Protein AF-A0A953EC99-F1 (afdb_monomer)

Structure (mmCIF, N/CA/C/O backbone):
data_AF-A0A953EC99-F1
#
_entry.id   AF-A0A953EC99-F1
#
loop_
_atom_site.group_PDB
_atom_site.id
_atom_site.type_symbol
_atom_site.label_atom_id
_atom_site.label_alt_id
_atom_site.label_comp_id
_atom_site.label_asym_id
_atom_site.label_entity_id
_atom_site.label_seq_id
_atom_site.pdbx_PDB_ins_code
_atom_site.Cartn_x
_atom_site.Cartn_y
_atom_site.Cartn_z
_atom_site.occupancy
_atom_site.B_iso_or_equiv
_atom_site.auth_seq_id
_atom_site.auth_comp_id
_atom_site.auth_asym_id
_atom_site.auth_atom_id
_atom_site.pdbx_PDB_model_num
ATOM 1 N N . MET A 1 1 ? -17.808 -11.446 8.526 1.00 59.41 1 MET A N 1
ATOM 2 C CA . MET A 1 1 ? -16.739 -11.610 7.512 1.00 59.41 1 MET A CA 1
ATOM 3 C C . MET A 1 1 ? -15.471 -12.082 8.201 1.00 59.41 1 MET A C 1
ATOM 5 O O . MET A 1 1 ? -15.176 -11.589 9.282 1.00 59.41 1 MET A O 1
ATOM 9 N N . ARG A 1 2 ? -14.743 -13.032 7.603 1.00 86.25 2 ARG A N 1
ATOM 10 C CA . ARG A 1 2 ? -13.412 -13.436 8.086 1.00 86.25 2 ARG A CA 1
ATOM 11 C C . ARG A 1 2 ? -12.437 -12.268 7.876 1.00 86.25 2 ARG A C 1
ATOM 13 O O . ARG A 1 2 ? -12.536 -11.603 6.848 1.00 86.25 2 ARG A O 1
ATOM 20 N N . ALA A 1 3 ? -11.522 -12.023 8.816 1.00 92.12 3 ALA A N 1
ATOM 21 C CA . ALA A 1 3 ? -10.586 -10.888 8.783 1.00 92.12 3 ALA A CA 1
ATOM 22 C C . ALA A 1 3 ? -9.862 -10.738 7.430 1.00 92.12 3 ALA A C 1
ATOM 24 O O . ALA A 1 3 ? -9.789 -9.639 6.889 1.00 92.12 3 ALA A O 1
ATOM 25 N N . GLY A 1 4 ? -9.440 -11.854 6.823 1.00 96.31 4 GLY A N 1
ATOM 26 C CA . GLY A 1 4 ? -8.791 -11.851 5.508 1.00 96.31 4 GLY A CA 1
ATOM 27 C C . GLY A 1 4 ? -9.630 -11.227 4.386 1.00 96.31 4 GLY A C 1
ATOM 28 O O . GLY A 1 4 ? -9.088 -10.500 3.562 1.00 96.31 4 GLY A O 1
ATOM 29 N N . ALA A 1 5 ? -10.953 -11.424 4.377 1.00 97.12 5 ALA A N 1
ATOM 30 C CA . ALA A 1 5 ? -11.825 -10.820 3.366 1.00 97.12 5 ALA A CA 1
ATOM 31 C C . ALA A 1 5 ? -11.944 -9.298 3.543 1.00 97.12 5 ALA A C 1
ATOM 33 O O . ALA A 1 5 ? -11.995 -8.567 2.558 1.00 97.12 5 ALA A O 1
ATOM 34 N N . ALA A 1 6 ? -11.956 -8.815 4.790 1.00 97.50 6 ALA A N 1
ATOM 35 C CA . ALA A 1 6 ? -11.977 -7.382 5.074 1.00 97.50 6 ALA A CA 1
ATOM 36 C C . ALA A 1 6 ? -10.662 -6.714 4.649 1.00 97.50 6 ALA A C 1
ATOM 38 O O . ALA A 1 6 ? -10.692 -5.661 4.023 1.00 97.50 6 ALA A O 1
ATOM 39 N N . ILE A 1 7 ? -9.524 -7.356 4.929 1.00 98.44 7 ILE A N 1
ATOM 40 C CA . ILE A 1 7 ? -8.196 -6.880 4.516 1.00 98.44 7 ILE A CA 1
ATOM 41 C C . ILE A 1 7 ? -8.082 -6.860 2.987 1.00 98.44 7 ILE A C 1
ATOM 43 O O . ILE A 1 7 ? -7.673 -5.855 2.418 1.00 98.44 7 ILE A O 1
ATOM 47 N N . ALA A 1 8 ? -8.505 -7.928 2.304 1.00 98.25 8 ALA A N 1
ATOM 48 C CA . ALA A 1 8 ? -8.507 -7.970 0.842 1.00 98.25 8 ALA A CA 1
ATOM 49 C C . ALA A 1 8 ? -9.421 -6.889 0.233 1.00 98.25 8 ALA A C 1
ATOM 51 O O . ALA A 1 8 ? -9.026 -6.204 -0.708 1.00 98.25 8 ALA A O 1
ATOM 52 N N . GLY A 1 9 ? -10.615 -6.689 0.801 1.00 98.31 9 GLY A N 1
ATOM 53 C CA . GLY A 1 9 ? -11.525 -5.620 0.384 1.00 98.31 9 GLY A CA 1
ATOM 54 C C . GLY A 1 9 ? -10.940 -4.223 0.615 1.00 98.31 9 GLY A C 1
ATOM 55 O O . GLY A 1 9 ? -11.035 -3.367 -0.259 1.00 98.31 9 GLY A O 1
ATOM 56 N N . GLY A 1 10 ? -10.276 -4.000 1.751 1.00 98.44 10 GLY A N 1
ATOM 57 C CA . GLY A 1 10 ? -9.589 -2.742 2.038 1.00 98.44 10 GLY A CA 1
ATOM 58 C C . GLY A 1 10 ? -8.415 -2.479 1.092 1.00 98.44 10 GLY A C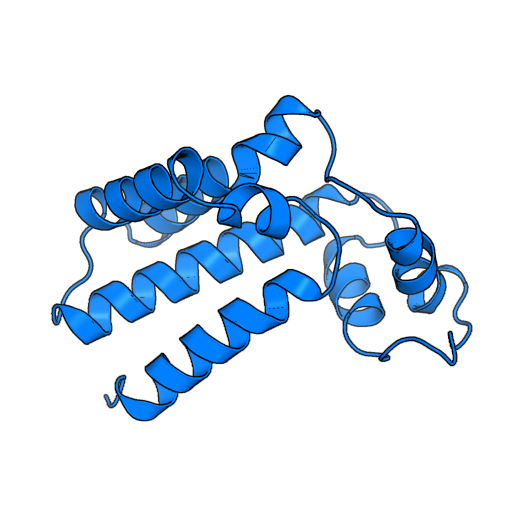 1
ATOM 59 O O . GLY A 1 10 ? -8.263 -1.358 0.614 1.00 98.44 10 GLY A O 1
ATOM 60 N N . ALA A 1 11 ? -7.637 -3.509 0.750 1.00 98.56 11 ALA A N 1
ATOM 61 C CA . ALA A 1 11 ? -6.584 -3.412 -0.258 1.00 98.56 11 ALA A CA 1
ATOM 62 C C . ALA A 1 11 ? -7.154 -3.040 -1.635 1.00 98.56 11 ALA A C 1
ATOM 64 O O . ALA A 1 11 ? -6.636 -2.137 -2.282 1.00 98.56 11 ALA A O 1
ATOM 65 N N . ALA A 1 12 ? -8.256 -3.667 -2.062 1.00 98.38 12 ALA A N 1
ATOM 66 C CA . ALA A 1 12 ? -8.905 -3.336 -3.331 1.00 98.38 12 ALA A CA 1
ATOM 67 C C . ALA A 1 12 ? -9.378 -1.871 -3.384 1.00 98.38 12 ALA A C 1
ATOM 69 O O . ALA A 1 12 ? -9.189 -1.207 -4.401 1.00 98.38 12 ALA A O 1
ATOM 70 N N . LEU A 1 13 ? -9.929 -1.350 -2.280 1.00 98.56 13 LEU A N 1
ATOM 71 C CA . LEU A 1 13 ? -10.304 0.064 -2.166 1.00 98.56 13 LEU A CA 1
ATOM 72 C C . LEU A 1 13 ? -9.086 0.986 -2.276 1.00 98.56 13 LEU A C 1
ATOM 74 O O . LEU A 1 13 ? -9.139 1.983 -2.986 1.00 98.56 13 LEU A O 1
ATOM 78 N N . LEU A 1 14 ? -7.981 0.655 -1.607 1.00 98.69 14 LEU A N 1
ATOM 79 C CA . LEU A 1 14 ? -6.757 1.463 -1.626 1.00 98.69 14 LEU A CA 1
ATOM 80 C C . LEU A 1 14 ? -5.991 1.366 -2.956 1.00 98.69 14 LEU A C 1
ATOM 82 O O . LEU A 1 14 ? -5.180 2.233 -3.252 1.00 98.69 14 LEU A O 1
ATOM 86 N N . LEU A 1 15 ? -6.248 0.350 -3.776 1.00 98.75 15 LEU A N 1
ATOM 87 C CA . LEU A 1 15 ? -5.587 0.157 -5.070 1.00 98.75 15 LEU A CA 1
ATOM 88 C C . LEU A 1 15 ? -6.415 0.653 -6.263 1.00 98.75 15 LEU A C 1
ATOM 90 O O . LEU A 1 15 ? -6.081 0.353 -7.413 1.00 98.75 15 LEU A O 1
ATOM 94 N N . TRP A 1 16 ? -7.481 1.427 -6.025 1.00 98.56 16 TRP A N 1
ATOM 95 C CA . TRP A 1 16 ? -8.333 1.926 -7.106 1.00 98.56 16 TRP A CA 1
ATOM 96 C C . TRP A 1 16 ? -7.568 2.687 -8.208 1.00 98.56 16 TRP A C 1
ATOM 98 O O . TRP A 1 16 ? -7.939 2.497 -9.367 1.00 98.56 16 TRP A O 1
ATOM 108 N N . PRO A 1 17 ? -6.490 3.464 -7.945 1.00 98.69 17 PRO A N 1
ATOM 109 C CA . PRO A 1 17 ? -5.743 4.123 -9.014 1.00 98.69 17 PRO A CA 1
ATOM 110 C C . PRO A 1 17 ? -5.051 3.136 -9.955 1.00 98.69 17 PRO A C 1
ATOM 112 O O . PRO A 1 17 ? -5.137 3.307 -11.168 1.00 98.69 17 PRO A O 1
ATOM 115 N N . ALA A 1 18 ? -4.426 2.071 -9.435 1.00 98.50 18 ALA A N 1
ATOM 116 C CA . ALA A 1 18 ? -3.846 1.013 -10.269 1.00 98.50 18 ALA A CA 1
ATOM 117 C C . ALA A 1 18 ? -4.922 0.274 -11.082 1.00 98.50 18 ALA A C 1
ATOM 119 O O . ALA A 1 18 ? -4.722 -0.022 -12.261 1.00 98.50 18 ALA A O 1
ATOM 120 N N . LEU A 1 19 ? -6.082 0.003 -10.470 1.00 98.06 19 LEU A N 1
ATOM 121 C CA . LEU A 1 19 ? -7.212 -0.644 -11.145 1.00 98.06 19 LEU A CA 1
ATOM 122 C C . LEU A 1 19 ? -7.783 0.236 -12.265 1.00 98.06 19 LEU A C 1
ATOM 124 O O . LEU A 1 19 ? -8.016 -0.256 -13.370 1.00 98.06 19 LEU A O 1
ATOM 128 N N . LEU A 1 20 ? -7.948 1.537 -12.011 1.00 98.31 20 LEU A N 1
ATOM 129 C CA . LEU A 1 20 ? -8.388 2.510 -13.010 1.00 98.31 20 LEU A CA 1
ATOM 130 C C . LEU A 1 20 ? -7.369 2.635 -14.148 1.00 98.31 20 LEU A C 1
ATOM 132 O O . LEU A 1 20 ? -7.751 2.636 -15.317 1.00 98.31 20 LEU A O 1
ATOM 136 N N . ASN A 1 21 ? -6.080 2.683 -13.809 1.00 98.38 21 ASN A N 1
ATOM 137 C CA . ASN A 1 21 ? -4.979 2.749 -14.768 1.00 98.38 21 ASN A CA 1
ATOM 138 C C . ASN A 1 21 ? -4.778 1.433 -15.544 1.00 98.38 21 ASN A C 1
ATOM 140 O O . ASN A 1 21 ? -4.029 1.397 -16.516 1.00 98.38 21 ASN A O 1
ATOM 144 N N . ARG A 1 22 ? -5.433 0.339 -15.127 1.00 98.06 22 ARG A N 1
ATOM 145 C CA . ARG A 1 22 ? -5.245 -1.023 -15.663 1.00 98.06 22 ARG A CA 1
ATOM 146 C C . ARG A 1 22 ? -3.789 -1.506 -15.605 1.00 98.06 22 ARG A C 1
ATOM 148 O O . ARG A 1 22 ? -3.425 -2.458 -16.296 1.00 98.06 22 ARG A O 1
ATOM 155 N N . TYR A 1 23 ? -2.971 -0.873 -14.768 1.00 98.31 23 TYR A N 1
ATOM 156 C CA . TYR A 1 23 ? -1.571 -1.199 -14.522 1.00 98.31 23 TYR A CA 1
ATOM 157 C C . TYR A 1 23 ? -1.109 -0.511 -13.225 1.00 98.31 23 TYR A C 1
ATOM 159 O O . TYR A 1 23 ? -1.580 0.598 -12.944 1.00 98.31 23 TYR A O 1
ATOM 167 N N . PRO A 1 24 ? -0.185 -1.101 -12.441 1.00 98.31 24 PRO A N 1
ATOM 168 C CA . PRO A 1 24 ? 0.451 -0.405 -11.323 1.00 98.31 24 PRO A CA 1
ATOM 169 C C . PRO A 1 24 ? 1.031 0.945 -11.752 1.00 98.31 24 PRO A C 1
ATOM 171 O O . PRO A 1 24 ? 1.567 1.075 -12.854 1.00 98.31 24 PRO A O 1
ATOM 174 N N . LEU A 1 25 ? 0.941 1.956 -10.892 1.00 98.56 25 LEU A N 1
ATOM 175 C CA . LEU A 1 25 ? 1.550 3.247 -11.187 1.00 98.56 25 LEU A CA 1
ATOM 176 C C . LEU A 1 25 ? 3.072 3.109 -11.079 1.00 98.56 25 LEU A C 1
ATOM 178 O O . LEU A 1 25 ? 3.595 2.423 -10.196 1.00 98.56 25 LEU A O 1
ATOM 182 N N . VAL A 1 26 ? 3.786 3.767 -11.985 1.00 98.00 26 VAL A N 1
ATOM 183 C CA . VAL A 1 26 ? 5.250 3.763 -12.038 1.00 98.00 26 VAL A CA 1
ATOM 184 C C . VAL A 1 26 ? 5.763 5.189 -12.168 1.00 98.00 26 VAL A C 1
ATOM 186 O O . VAL A 1 26 ? 5.071 6.061 -12.696 1.00 98.00 26 VAL A O 1
ATOM 189 N N . PHE A 1 27 ? 6.985 5.415 -11.700 1.00 95.81 27 PHE A N 1
ATOM 190 C CA . PHE A 1 27 ? 7.690 6.685 -11.833 1.00 95.81 27 PHE A CA 1
ATOM 191 C C . PHE A 1 27 ? 9.055 6.480 -12.493 1.00 95.81 27 PHE A C 1
ATOM 193 O O . PHE A 1 27 ? 9.483 5.338 -12.691 1.00 95.81 27 PHE A O 1
ATOM 200 N N . SER A 1 28 ? 9.759 7.570 -12.818 1.00 93.81 28 SER A N 1
ATOM 201 C CA . SER A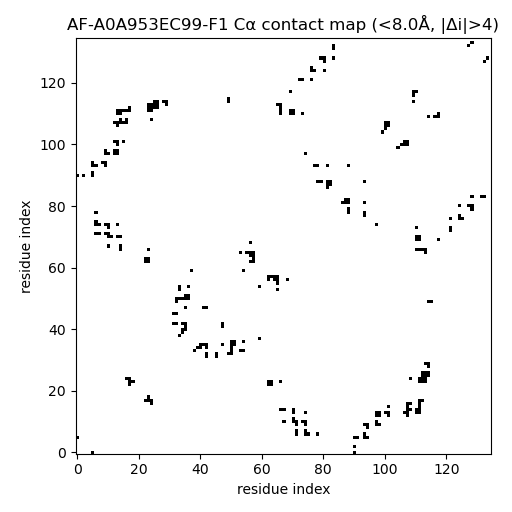 1 28 ? 11.098 7.506 -13.428 1.00 93.81 28 SER A CA 1
ATOM 202 C C . SER A 1 28 ? 12.054 6.607 -12.634 1.00 93.81 28 SER A C 1
ATOM 204 O O . SER A 1 28 ? 12.793 5.814 -13.214 1.00 93.81 28 SER A O 1
ATOM 206 N N . ASP A 1 29 ? 11.975 6.656 -11.303 1.00 94.69 29 ASP A N 1
ATOM 207 C CA . ASP A 1 29 ? 12.818 5.869 -10.401 1.00 94.69 29 ASP A CA 1
ATOM 208 C C . ASP A 1 29 ? 12.409 4.401 -10.252 1.00 94.69 29 ASP A C 1
ATOM 210 O O . ASP A 1 29 ? 13.238 3.580 -9.846 1.00 94.69 29 ASP A O 1
ATOM 214 N N . THR A 1 30 ? 11.178 4.025 -10.612 1.00 96.12 30 THR A N 1
ATOM 215 C CA . THR A 1 30 ? 10.730 2.624 -10.541 1.00 96.12 30 THR A CA 1
ATOM 216 C C . THR A 1 30 ? 11.634 1.720 -11.383 1.00 96.12 30 THR A C 1
ATOM 218 O O . THR A 1 30 ? 12.000 0.629 -10.944 1.00 96.12 30 THR A O 1
ATOM 221 N N . GLY A 1 31 ? 12.071 2.193 -12.556 1.00 94.50 31 GLY A N 1
ATOM 222 C CA . GLY A 1 31 ? 12.995 1.450 -13.416 1.00 94.50 31 GLY A CA 1
ATOM 223 C C . GLY A 1 31 ? 14.336 1.154 -12.741 1.00 94.50 31 GLY A C 1
ATOM 224 O O . GLY A 1 31 ? 14.869 0.055 -12.881 1.00 94.50 31 GLY A O 1
ATOM 225 N N . ALA A 1 32 ? 14.847 2.088 -11.940 1.00 94.31 32 ALA A N 1
ATOM 226 C CA . ALA A 1 32 ? 16.106 1.912 -11.233 1.00 94.31 32 ALA A CA 1
ATOM 227 C C . ALA A 1 32 ? 15.992 0.876 -10.098 1.00 94.31 32 ALA A C 1
ATOM 229 O O . ALA A 1 32 ? 16.880 0.039 -9.942 1.00 94.31 32 ALA A O 1
ATOM 230 N N . PHE A 1 33 ? 14.876 0.847 -9.361 1.00 95.44 33 PHE A N 1
ATOM 231 C CA . PHE A 1 33 ? 14.629 -0.212 -8.373 1.00 95.44 33 PHE A CA 1
ATOM 232 C C . PHE A 1 33 ? 14.462 -1.594 -9.017 1.00 95.44 33 PHE A C 1
ATOM 234 O O . PHE A 1 33 ? 14.964 -2.579 -8.480 1.00 95.44 33 PHE A O 1
ATOM 241 N N . LEU A 1 34 ? 13.815 -1.682 -10.182 1.00 95.44 34 LEU A N 1
ATOM 242 C CA . LEU A 1 34 ? 13.723 -2.938 -10.934 1.00 95.44 34 LEU A CA 1
ATOM 243 C C . LEU A 1 34 ? 15.094 -3.385 -11.465 1.00 95.44 34 LEU A C 1
ATOM 245 O O . LEU A 1 34 ? 15.415 -4.573 -11.420 1.00 95.44 34 LEU A O 1
ATOM 249 N N . ALA A 1 35 ? 15.933 -2.452 -11.923 1.00 94.38 35 ALA A N 1
ATOM 250 C CA . ALA A 1 35 ? 17.266 -2.757 -12.441 1.00 94.38 35 ALA A CA 1
ATOM 251 C C . ALA A 1 35 ? 18.168 -3.442 -11.399 1.00 94.38 35 ALA A C 1
ATOM 253 O O . ALA A 1 35 ? 18.940 -4.330 -11.772 1.00 94.38 35 ALA A O 1
ATOM 254 N N . GLN A 1 36 ? 18.009 -3.120 -10.107 1.00 93.62 36 GLN A N 1
ATOM 255 C CA . GLN A 1 36 ? 18.758 -3.752 -9.009 1.00 93.62 36 GLN A CA 1
ATOM 256 C C . GLN A 1 36 ? 18.669 -5.288 -9.028 1.00 93.62 36 GLN A C 1
ATOM 258 O O . GLN A 1 36 ? 19.642 -5.954 -8.688 1.00 93.62 36 GLN A O 1
ATOM 263 N N . THR A 1 37 ? 17.534 -5.865 -9.440 1.00 92.94 37 THR A N 1
ATOM 264 C CA . THR A 1 37 ? 17.310 -7.326 -9.420 1.00 92.94 37 THR A CA 1
ATOM 265 C C . THR A 1 37 ? 17.088 -7.938 -10.796 1.00 92.94 37 THR A C 1
ATOM 267 O O . THR A 1 37 ? 17.336 -9.130 -10.984 1.00 92.94 37 THR A O 1
ATOM 270 N N . VAL A 1 38 ? 16.638 -7.158 -11.782 1.00 93.50 38 VAL A N 1
ATOM 271 C CA . VAL A 1 38 ? 16.507 -7.609 -13.175 1.00 93.50 38 VAL A CA 1
ATOM 272 C C . VAL A 1 38 ? 17.870 -7.624 -13.865 1.00 93.50 38 VAL A C 1
ATOM 274 O O . VAL A 1 38 ? 18.239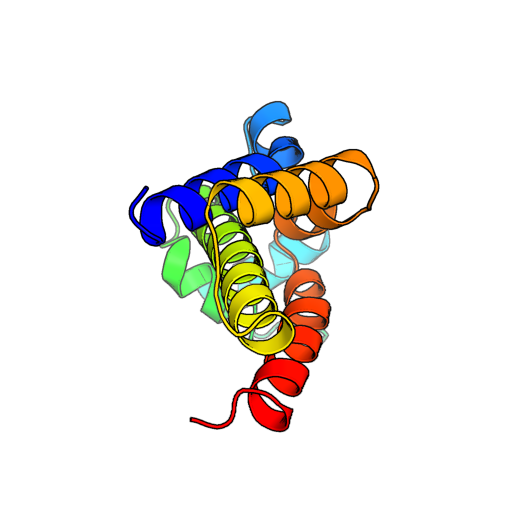 -8.645 -14.443 1.00 93.50 38 VAL A O 1
ATOM 277 N N . MET A 1 39 ? 18.622 -6.525 -13.757 1.00 92.69 39 MET A N 1
ATOM 278 C CA . MET A 1 39 ? 19.956 -6.376 -14.357 1.00 92.69 39 MET A CA 1
ATOM 279 C C . MET A 1 39 ? 21.069 -6.771 -13.380 1.00 92.69 39 MET A C 1
ATOM 281 O O . MET A 1 39 ? 22.159 -7.136 -13.806 1.00 92.69 39 MET A O 1
ATOM 285 N N . GLY A 1 40 ? 20.789 -6.732 -12.072 1.00 86.88 40 GLY A N 1
ATOM 286 C CA . GLY A 1 40 ? 21.724 -7.159 -11.031 1.00 86.88 40 GLY A CA 1
ATOM 287 C C . GLY A 1 40 ? 22.824 -6.145 -10.724 1.00 86.88 40 GLY A C 1
ATOM 288 O O . GLY A 1 40 ? 23.858 -6.530 -10.184 1.00 86.88 40 GLY A O 1
ATOM 289 N N . TRP A 1 41 ? 22.652 -4.872 -11.094 1.00 81.88 41 TRP A N 1
ATOM 290 C CA . TRP A 1 41 ? 23.663 -3.837 -10.862 1.00 81.88 41 TRP A CA 1
ATOM 291 C C . TRP A 1 41 ? 23.261 -2.900 -9.721 1.00 81.88 41 TRP A C 1
ATOM 293 O O . TRP A 1 41 ? 22.088 -2.523 -9.620 1.00 81.88 41 TRP A O 1
ATOM 303 N N . PRO A 1 42 ? 24.217 -2.509 -8.858 1.00 77.62 42 PRO A N 1
ATOM 304 C CA . PRO A 1 42 ? 23.951 -1.583 -7.772 1.00 77.62 42 PRO A CA 1
ATOM 305 C C . PRO A 1 42 ? 23.621 -0.201 -8.339 1.00 77.62 42 PRO A C 1
ATOM 307 O O . PRO A 1 42 ? 24.373 0.368 -9.129 1.00 77.62 42 PRO A O 1
ATOM 310 N N . VAL A 1 43 ? 22.491 0.347 -7.906 1.00 88.19 43 VAL A N 1
ATOM 311 C CA . VAL A 1 43 ? 22.111 1.731 -8.183 1.00 88.19 43 VAL A CA 1
ATOM 312 C C . VAL A 1 43 ? 22.563 2.561 -6.990 1.00 88.19 43 VAL A C 1
ATOM 314 O O . VAL A 1 43 ? 21.971 2.473 -5.919 1.00 88.19 43 VAL A O 1
ATOM 317 N N . TRP A 1 44 ? 23.664 3.291 -7.159 1.00 87.56 44 TRP A N 1
ATOM 318 C CA . TRP A 1 44 ? 24.401 3.937 -6.067 1.00 87.56 44 TRP A CA 1
ATOM 319 C C . TRP A 1 44 ? 23.578 4.976 -5.288 1.00 87.56 44 TRP A C 1
ATOM 321 O O . TRP A 1 44 ? 23.801 5.156 -4.095 1.00 87.56 44 TRP A O 1
ATOM 331 N N . ASP A 1 45 ? 22.616 5.630 -5.939 1.00 90.94 45 ASP A N 1
ATOM 332 C CA . ASP A 1 45 ? 21.729 6.643 -5.358 1.00 90.94 45 ASP A CA 1
ATOM 333 C C . ASP A 1 45 ? 20.471 6.047 -4.701 1.00 90.94 45 ASP A C 1
ATOM 335 O O . ASP A 1 45 ? 19.651 6.793 -4.166 1.00 90.94 45 ASP A O 1
ATOM 339 N N . LYS A 1 46 ? 20.286 4.717 -4.727 1.00 89.62 46 LYS A N 1
ATOM 340 C CA . LYS A 1 46 ? 19.056 4.068 -4.249 1.00 89.62 46 LYS A CA 1
ATOM 341 C C . LYS A 1 46 ? 19.313 3.000 -3.187 1.00 89.62 46 LYS A C 1
ATOM 343 O O . LYS A 1 46 ? 20.129 2.104 -3.402 1.00 89.62 46 LYS A O 1
ATOM 348 N N . PRO A 1 47 ? 18.545 2.996 -2.079 1.00 87.38 47 PRO A N 1
ATOM 349 C CA . PRO A 1 47 ? 18.626 1.931 -1.086 1.00 87.38 47 PRO A CA 1
ATOM 350 C C . PRO A 1 47 ? 18.369 0.549 -1.700 1.00 87.38 47 PRO A C 1
ATOM 352 O O . PRO A 1 47 ? 17.409 0.352 -2.452 1.00 87.38 47 PRO A O 1
ATOM 355 N N . PHE A 1 48 ? 19.190 -0.433 -1.327 1.00 89.81 48 PHE A N 1
ATOM 356 C CA . PHE A 1 48 ? 19.066 -1.824 -1.775 1.00 89.81 48 PHE A CA 1
ATOM 357 C C . PHE A 1 48 ? 18.078 -2.614 -0.899 1.00 89.81 48 PHE A C 1
ATOM 359 O O . PHE A 1 48 ? 18.418 -3.619 -0.285 1.00 89.81 48 PHE A O 1
ATOM 366 N N . ILE A 1 49 ? 16.846 -2.116 -0.786 1.00 90.69 49 ILE A N 1
ATOM 367 C CA . ILE A 1 49 ? 15.774 -2.756 -0.001 1.00 90.69 49 ILE A CA 1
ATOM 368 C C . ILE A 1 49 ? 14.540 -2.957 -0.876 1.00 90.69 49 ILE A C 1
ATOM 370 O O . ILE A 1 49 ? 14.000 -4.059 -0.967 1.00 90.69 49 ILE A O 1
ATOM 374 N N . TYR A 1 50 ? 14.120 -1.903 -1.576 1.00 95.06 50 TYR A N 1
ATOM 375 C CA . TYR A 1 50 ? 12.882 -1.932 -2.345 1.00 95.06 50 TYR A CA 1
ATOM 376 C C . TYR A 1 50 ? 12.984 -2.781 -3.620 1.00 95.06 50 TYR A C 1
ATOM 378 O O . TYR A 1 50 ? 12.056 -3.524 -3.914 1.00 95.06 50 TYR A O 1
ATOM 386 N N . GLY A 1 51 ? 14.114 -2.764 -4.339 1.00 95.12 51 GLY A N 1
ATOM 387 C CA . GLY A 1 51 ? 14.321 -3.624 -5.514 1.00 95.12 51 GLY A CA 1
ATOM 388 C C . GLY A 1 51 ? 14.209 -5.127 -5.202 1.00 95.12 51 GLY A C 1
ATOM 389 O O . GLY A 1 51 ? 13.427 -5.821 -5.857 1.00 95.12 51 GLY A O 1
ATOM 390 N N . PRO A 1 52 ? 14.921 -5.648 -4.182 1.00 94.62 52 PRO A N 1
ATOM 391 C CA . PRO A 1 52 ? 14.736 -7.016 -3.686 1.00 94.62 52 PRO A CA 1
ATOM 392 C C . PRO A 1 52 ? 13.305 -7.329 -3.236 1.00 94.62 52 PRO A C 1
ATOM 394 O O . PRO A 1 52 ? 12.779 -8.389 -3.578 1.00 94.62 52 PRO A O 1
ATOM 397 N N . LEU A 1 53 ? 12.645 -6.400 -2.533 1.00 95.31 53 LEU A N 1
ATOM 398 C CA . LEU A 1 53 ? 11.245 -6.561 -2.130 1.00 95.31 53 LEU A CA 1
ATOM 399 C C . LEU A 1 53 ? 10.322 -6.693 -3.345 1.00 95.31 53 LEU A C 1
ATOM 401 O O . LEU A 1 53 ? 9.497 -7.601 -3.387 1.00 95.31 53 LEU A O 1
ATOM 405 N N . LEU A 1 54 ? 10.481 -5.832 -4.354 1.00 96.75 54 LEU A N 1
ATOM 406 C CA . LEU A 1 54 ? 9.752 -5.956 -5.611 1.00 96.75 54 LEU A CA 1
ATOM 407 C C . LEU A 1 54 ? 10.007 -7.335 -6.227 1.00 96.75 54 LEU A C 1
ATOM 409 O O . LEU A 1 54 ? 9.058 -7.986 -6.661 1.00 96.75 54 LEU A O 1
ATOM 413 N N . HIS A 1 55 ? 11.262 -7.793 -6.271 1.00 96.38 55 HIS A N 1
ATOM 414 C CA . HIS A 1 55 ? 11.639 -9.068 -6.888 1.00 96.38 55 HIS A CA 1
ATOM 415 C C . HIS A 1 55 ? 10.963 -10.277 -6.252 1.00 96.38 55 HIS A C 1
ATOM 417 O O . HIS A 1 55 ? 10.540 -11.181 -6.976 1.00 96.38 55 HIS A O 1
ATOM 423 N N . ALA A 1 56 ? 10.788 -10.252 -4.929 1.00 96.69 56 ALA A N 1
ATOM 424 C CA . ALA A 1 56 ? 10.082 -11.293 -4.190 1.00 96.69 56 ALA A CA 1
ATOM 425 C C . ALA A 1 56 ? 8.637 -11.508 -4.675 1.00 96.69 56 ALA A C 1
ATOM 427 O O . ALA A 1 56 ? 8.101 -12.598 -4.484 1.00 96.69 56 ALA A O 1
ATOM 428 N N . PHE A 1 57 ? 8.030 -10.511 -5.331 1.00 97.19 57 PHE A N 1
ATOM 429 C CA . PHE A 1 57 ? 6.662 -10.583 -5.841 1.00 97.19 57 PHE A CA 1
ATOM 430 C C . PHE A 1 57 ? 6.559 -10.497 -7.369 1.00 97.19 57 PHE A C 1
ATOM 432 O O . PHE A 1 57 ? 5.667 -11.116 -7.939 1.00 97.19 57 PHE A O 1
ATOM 439 N N . HIS A 1 58 ? 7.425 -9.746 -8.063 1.00 96.06 58 HIS A N 1
ATOM 440 C CA . HIS A 1 58 ? 7.263 -9.534 -9.505 1.00 96.06 58 HIS A CA 1
ATOM 441 C C . HIS A 1 58 ? 7.779 -10.697 -10.357 1.00 96.06 58 HIS A C 1
ATOM 443 O O . HIS A 1 58 ? 7.329 -10.854 -11.493 1.00 96.06 58 HIS A O 1
ATOM 449 N N . TRP A 1 59 ? 8.753 -11.469 -9.852 1.00 94.50 59 TRP A N 1
ATOM 450 C CA . TRP A 1 59 ? 9.361 -12.654 -10.494 1.00 94.50 59 TRP A CA 1
ATOM 451 C C . TRP A 1 59 ? 9.773 -12.481 -11.963 1.00 94.50 59 TRP A C 1
ATOM 453 O O . TRP A 1 59 ? 9.859 -13.438 -12.722 1.00 94.50 59 TRP A O 1
ATOM 463 N N . ARG A 1 60 ? 10.028 -11.239 -12.375 1.00 94.31 60 ARG A N 1
ATOM 464 C CA . ARG A 1 60 ? 10.249 -10.807 -13.772 1.00 94.31 60 ARG A CA 1
ATOM 465 C C . ARG A 1 60 ? 9.078 -11.101 -14.730 1.00 94.31 60 ARG A C 1
ATOM 467 O O . ARG A 1 60 ? 9.272 -11.072 -15.937 1.00 94.31 60 ARG A O 1
ATOM 474 N N . VAL A 1 61 ? 7.875 -11.333 -14.203 1.00 94.94 61 VAL A N 1
ATOM 475 C CA . VAL A 1 61 ? 6.662 -11.642 -14.979 1.00 94.94 61 VAL A CA 1
ATOM 476 C C . VAL A 1 61 ? 5.644 -10.506 -14.918 1.00 94.94 61 VAL A C 1
ATOM 478 O O . VAL A 1 61 ? 5.111 -10.107 -15.949 1.00 94.94 61 VAL A O 1
ATOM 481 N N . SER A 1 62 ? 5.339 -9.986 -13.726 1.00 96.38 62 SER A N 1
ATOM 482 C CA . SER A 1 62 ? 4.242 -9.027 -13.557 1.00 96.38 62 SER A CA 1
ATOM 483 C C . SER A 1 62 ? 4.462 -8.089 -12.382 1.00 96.38 62 SER A C 1
ATOM 485 O O . SER A 1 62 ? 4.856 -8.512 -11.301 1.00 96.38 62 SER A O 1
ATOM 487 N N . LEU A 1 63 ? 4.131 -6.814 -12.567 1.00 97.50 63 LEU A N 1
ATOM 488 C CA . LEU A 1 63 ? 4.164 -5.812 -11.503 1.00 97.50 63 LEU A CA 1
ATOM 489 C C . LEU A 1 63 ? 2.890 -5.791 -10.636 1.00 97.50 63 LEU A C 1
ATOM 491 O O . LEU A 1 63 ? 2.841 -5.087 -9.628 1.00 97.50 63 LEU A O 1
ATOM 495 N N . TRP A 1 64 ? 1.878 -6.594 -10.978 1.00 98.25 64 TRP A N 1
ATOM 496 C CA . TRP A 1 64 ? 0.642 -6.672 -10.198 1.00 98.25 64 TRP A CA 1
ATOM 497 C C . TRP A 1 64 ? 0.832 -7.318 -8.826 1.00 98.25 64 TRP A C 1
ATOM 499 O O . TRP A 1 64 ? 0.268 -6.843 -7.848 1.00 98.25 64 TRP A O 1
ATOM 509 N N . LEU A 1 65 ? 1.632 -8.381 -8.721 1.00 97.94 65 LEU A N 1
ATOM 510 C CA . LEU A 1 65 ? 1.861 -9.034 -7.429 1.00 97.94 65 LEU A CA 1
ATOM 511 C C . LEU A 1 65 ? 2.514 -8.083 -6.405 1.00 97.94 65 LEU A C 1
ATOM 513 O O . LEU A 1 65 ? 2.013 -8.021 -5.283 1.00 97.94 65 LEU A O 1
ATOM 517 N N . PRO A 1 66 ? 3.555 -7.297 -6.757 1.00 97.81 66 PRO A N 1
ATOM 518 C CA . PRO A 1 66 ? 4.100 -6.288 -5.854 1.00 97.81 66 PRO A CA 1
ATOM 519 C C . PRO A 1 66 ? 3.074 -5.252 -5.387 1.00 97.81 66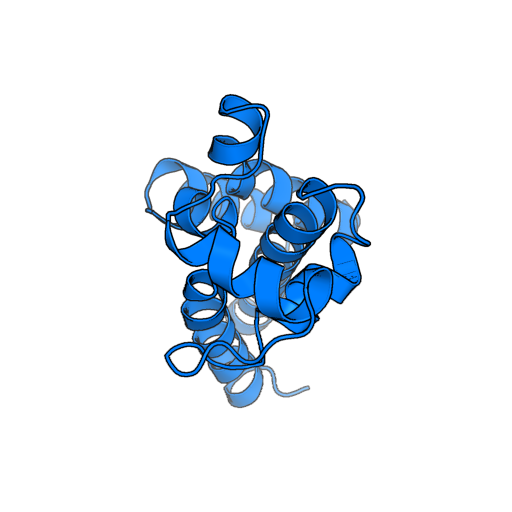 PRO A C 1
ATOM 521 O O . PRO A 1 66 ? 2.985 -4.999 -4.187 1.00 97.81 66 PRO A O 1
ATOM 524 N N . VAL A 1 67 ? 2.269 -4.685 -6.296 1.00 98.31 67 VAL A N 1
ATOM 525 C CA . VAL A 1 67 ? 1.290 -3.653 -5.908 1.00 98.31 67 VAL A CA 1
ATOM 526 C C . VAL A 1 67 ? 0.180 -4.234 -5.027 1.00 98.31 67 VAL A C 1
ATOM 528 O O . VAL A 1 67 ? -0.244 -3.610 -4.055 1.00 98.31 67 VAL A O 1
ATOM 531 N N . LEU A 1 68 ? -0.243 -5.475 -5.299 1.00 98.31 68 LEU A N 1
ATOM 532 C CA . LEU A 1 68 ? -1.182 -6.203 -4.446 1.00 98.31 68 LEU A CA 1
ATOM 533 C C . LEU A 1 68 ? -0.589 -6.441 -3.054 1.00 98.31 68 LEU A C 1
ATOM 535 O O . LEU A 1 68 ? -1.284 -6.239 -2.060 1.00 98.31 68 LEU A O 1
ATOM 539 N N . ALA A 1 69 ? 0.691 -6.809 -2.967 1.00 97.94 69 ALA A N 1
ATOM 540 C CA . ALA A 1 69 ? 1.379 -6.978 -1.693 1.00 97.94 69 ALA A CA 1
ATOM 541 C C . ALA A 1 69 ? 1.455 -5.659 -0.902 1.00 97.94 69 ALA A C 1
ATOM 543 O O . ALA A 1 69 ? 1.171 -5.666 0.294 1.00 97.94 69 ALA A O 1
ATOM 544 N N . GLN A 1 70 ? 1.749 -4.524 -1.553 1.00 97.56 70 GLN A N 1
ATOM 545 C CA . GLN A 1 70 ? 1.740 -3.197 -0.915 1.00 97.56 70 GLN A CA 1
ATOM 546 C C . GLN A 1 70 ? 0.345 -2.824 -0.386 1.00 97.56 70 GLN A C 1
ATOM 548 O O . GLN A 1 70 ? 0.211 -2.402 0.765 1.00 97.56 70 GLN A O 1
ATOM 553 N N . GLY A 1 71 ? -0.704 -3.022 -1.192 1.00 98.38 71 GLY A N 1
ATOM 554 C CA . GLY A 1 71 ? -2.081 -2.737 -0.782 1.00 98.38 71 GLY A CA 1
ATOM 555 C C . GLY A 1 71 ? -2.556 -3.625 0.371 1.00 98.38 71 GLY A C 1
ATOM 556 O O . GLY A 1 71 ? -3.171 -3.134 1.321 1.00 98.38 71 GLY A O 1
ATOM 557 N N . VAL A 1 72 ? -2.236 -4.924 0.327 1.00 98.50 72 VAL A N 1
ATOM 558 C CA . VAL A 1 72 ? -2.547 -5.881 1.402 1.00 98.50 72 VAL A CA 1
ATOM 559 C C . VAL A 1 72 ? -1.783 -5.538 2.674 1.00 98.50 72 VAL A C 1
ATOM 561 O O . VAL A 1 72 ? -2.394 -5.528 3.738 1.00 98.50 72 VAL A O 1
ATOM 564 N N . LEU A 1 73 ? -0.491 -5.212 2.577 1.00 98.31 73 LEU A N 1
ATOM 565 C CA . LEU A 1 73 ? 0.326 -4.778 3.711 1.00 98.31 73 LEU A CA 1
ATOM 566 C C . LEU A 1 73 ? -0.296 -3.559 4.394 1.00 98.31 73 LEU A C 1
ATOM 568 O O . LEU A 1 73 ? -0.534 -3.595 5.601 1.00 98.31 73 LEU A O 1
ATOM 572 N N . LEU A 1 74 ? -0.607 -2.505 3.633 1.00 98.56 74 LEU A N 1
ATOM 573 C CA . LEU A 1 74 ? -1.203 -1.293 4.192 1.00 98.56 74 LEU A CA 1
ATOM 574 C C . LEU A 1 74 ? -2.564 -1.589 4.835 1.00 98.56 74 LEU A C 1
ATOM 576 O O . LEU A 1 74 ? -2.810 -1.191 5.973 1.00 98.56 74 LEU A O 1
ATOM 580 N N . SER A 1 75 ? -3.439 -2.327 4.145 1.00 98.56 75 SER A N 1
ATOM 581 C CA . SER A 1 75 ? -4.751 -2.681 4.692 1.00 98.56 75 SER A CA 1
ATOM 582 C C . SER A 1 75 ? -4.642 -3.562 5.941 1.00 98.56 75 SER A C 1
ATOM 584 O O . SER A 1 75 ? -5.396 -3.389 6.896 1.00 98.56 75 SER A O 1
ATOM 586 N N . TRP A 1 76 ? -3.677 -4.477 5.989 1.00 98.50 76 TRP A N 1
ATOM 587 C CA . TRP A 1 76 ? -3.430 -5.315 7.157 1.00 98.50 76 TRP A CA 1
ATOM 588 C C . TRP A 1 76 ? -2.907 -4.508 8.351 1.00 98.50 76 TRP A C 1
ATOM 590 O O . TRP A 1 76 ? -3.406 -4.688 9.461 1.00 98.50 76 TRP A O 1
ATOM 600 N N . LEU A 1 77 ? -1.976 -3.575 8.139 1.00 98.50 77 LEU A N 1
ATOM 601 C CA . LEU A 1 77 ? -1.498 -2.687 9.203 1.00 98.50 77 LEU A CA 1
ATOM 602 C C . LEU A 1 77 ? -2.638 -1.828 9.764 1.00 98.50 77 LEU A C 1
ATOM 604 O O . LEU A 1 77 ? -2.786 -1.734 10.979 1.00 98.50 77 LEU A O 1
ATOM 608 N N . LEU A 1 78 ? -3.501 -1.281 8.902 1.00 98.25 78 LEU A N 1
ATOM 609 C CA . LEU A 1 78 ? -4.694 -0.543 9.332 1.00 98.25 78 LEU A CA 1
ATOM 610 C C . LEU A 1 78 ? -5.657 -1.421 10.145 1.00 98.25 78 LEU A C 1
ATOM 612 O O . LEU A 1 78 ? -6.182 -0.971 11.163 1.00 98.25 78 LEU A O 1
ATOM 616 N N . TRP A 1 79 ? -5.845 -2.682 9.745 1.00 98.12 79 TRP A N 1
ATOM 617 C CA . TRP A 1 79 ? -6.645 -3.647 10.504 1.00 98.12 79 TRP A CA 1
ATOM 618 C C . TRP A 1 79 ? -6.064 -3.893 11.902 1.00 98.12 79 TRP A C 1
ATOM 620 O O . TRP A 1 79 ? -6.802 -3.944 12.885 1.00 98.12 79 TRP A O 1
ATOM 630 N N . LEU A 1 80 ? -4.742 -4.037 12.018 1.00 97.50 80 LEU A N 1
ATOM 631 C CA . LEU A 1 80 ? -4.084 -4.195 13.315 1.00 97.50 80 LEU A CA 1
ATOM 632 C C . LEU A 1 80 ? -4.209 -2.931 14.169 1.00 97.50 80 LEU A C 1
ATOM 634 O O . LEU A 1 80 ? -4.541 -3.037 15.347 1.00 97.50 80 LEU A O 1
ATOM 638 N N . VAL A 1 81 ? -4.028 -1.745 13.584 1.00 97.62 81 VAL A N 1
ATOM 639 C CA . VAL A 1 81 ? -4.182 -0.475 14.311 1.00 97.62 81 VAL A CA 1
ATOM 640 C C . VAL A 1 81 ? -5.604 -0.341 14.839 1.00 97.62 81 VAL A C 1
ATOM 642 O O . VAL A 1 81 ? -5.796 -0.009 16.005 1.00 97.62 81 VAL A O 1
ATOM 645 N N . GLN A 1 82 ? -6.601 -0.699 14.029 1.00 96.25 82 GLN A N 1
ATOM 646 C CA . GLN A 1 82 ? -7.991 -0.764 14.464 1.00 96.25 82 GLN A CA 1
ATOM 647 C C . GLN A 1 82 ? -8.168 -1.683 15.685 1.00 96.25 82 GLN A C 1
ATOM 649 O O . GLN A 1 82 ? -8.847 -1.307 16.641 1.00 96.25 82 GLN A O 1
ATOM 654 N N . ARG A 1 83 ? -7.557 -2.880 15.668 1.00 95.44 83 ARG A N 1
ATOM 655 C CA . ARG A 1 83 ? -7.610 -3.819 16.803 1.00 95.44 83 ARG A CA 1
ATOM 656 C C . ARG A 1 83 ? -7.013 -3.220 18.067 1.00 95.44 83 ARG A C 1
ATOM 658 O O . ARG A 1 83 ? -7.622 -3.378 19.116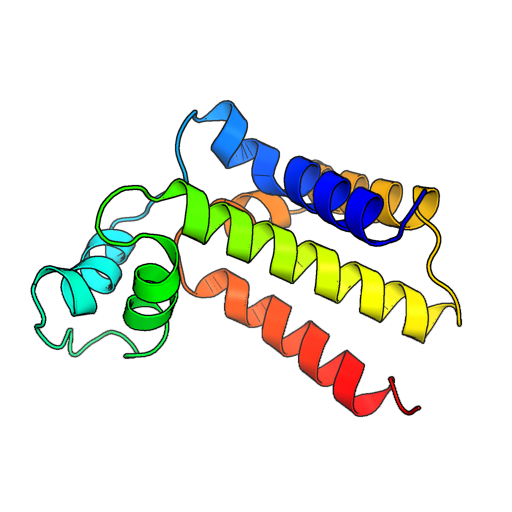 1.00 95.44 83 ARG A O 1
ATOM 665 N N . VAL A 1 84 ? -5.863 -2.560 17.959 1.00 96.25 84 VAL A N 1
ATOM 666 C CA . VAL A 1 84 ? -5.161 -1.964 19.103 1.00 96.25 84 VAL A CA 1
ATOM 667 C C . VAL A 1 84 ? -5.954 -0.791 19.678 1.00 96.25 84 VAL A C 1
ATOM 669 O O . VAL A 1 84 ? -6.198 -0.741 20.877 1.00 96.25 84 VAL A O 1
ATOM 672 N N . VAL A 1 85 ? -6.435 0.119 18.829 1.00 95.62 85 VAL A N 1
ATOM 673 C CA . VAL A 1 85 ? -7.125 1.341 19.276 1.00 95.62 85 VAL A CA 1
ATOM 674 C C . VAL A 1 85 ? -8.505 1.049 19.876 1.00 95.62 85 VAL A C 1
ATOM 676 O O . VAL A 1 85 ? -8.917 1.719 20.819 1.00 95.62 85 VAL A O 1
ATOM 679 N N . TRP A 1 86 ? -9.241 0.067 19.346 1.00 93.12 86 TRP A N 1
ATOM 680 C CA . TRP A 1 86 ? -10.614 -0.225 19.789 1.00 93.12 86 TRP A CA 1
ATOM 681 C C . TRP A 1 86 ? -10.758 -1.524 20.590 1.00 93.12 86 TRP A C 1
ATOM 683 O O . TRP A 1 86 ? -11.882 -1.912 20.914 1.00 93.12 86 TRP A O 1
ATOM 693 N N . GLY A 1 87 ? -9.664 -2.243 20.853 1.00 92.00 87 GLY A N 1
ATOM 694 C CA . GLY A 1 87 ? -9.673 -3.582 21.465 1.00 92.00 87 GLY A CA 1
ATOM 695 C C . GLY A 1 87 ? -10.299 -4.679 20.586 1.00 92.00 87 GLY A C 1
ATOM 696 O O . GLY A 1 87 ? -10.355 -5.845 20.968 1.00 92.00 87 GLY A O 1
ATOM 697 N N . ARG A 1 88 ? -10.802 -4.329 19.396 1.00 91.19 88 ARG A N 1
ATOM 698 C CA . ARG A 1 88 ? -11.402 -5.241 18.415 1.00 91.19 88 ARG A CA 1
ATOM 699 C C . ARG A 1 88 ? -11.326 -4.636 17.021 1.00 91.19 88 ARG A C 1
ATOM 701 O O . ARG A 1 88 ? -11.472 -3.430 16.855 1.00 91.19 88 ARG A O 1
ATOM 708 N N . ALA A 1 89 ? -11.209 -5.485 16.006 1.00 91.75 89 ALA A N 1
ATOM 709 C CA . ALA A 1 89 ? -11.441 -5.072 14.626 1.00 91.75 89 ALA A CA 1
ATOM 710 C C . ALA A 1 89 ? -12.746 -5.653 14.100 1.00 91.75 89 ALA A C 1
ATOM 712 O O . ALA A 1 89 ? -13.106 -6.803 14.355 1.00 91.75 89 ALA A O 1
ATOM 713 N N . ALA A 1 90 ? -13.45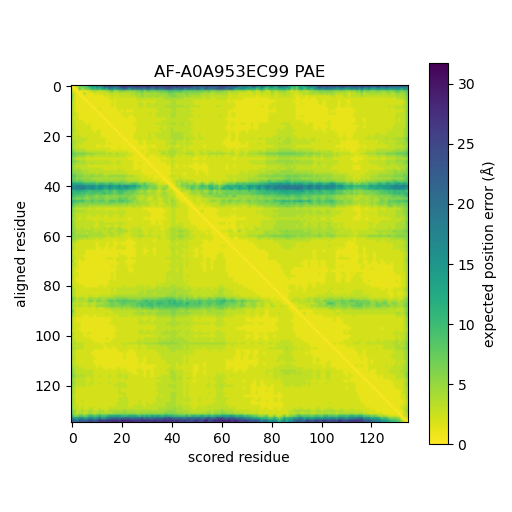6 -4.825 13.350 1.00 95.31 90 ALA A N 1
ATOM 714 C CA . ALA A 1 90 ? -14.720 -5.163 12.728 1.00 95.31 90 ALA A CA 1
ATOM 715 C C . ALA A 1 90 ? -14.660 -4.797 11.247 1.00 95.31 90 ALA A C 1
ATOM 717 O O . ALA A 1 90 ? -14.297 -3.676 10.894 1.00 95.31 90 ALA A O 1
ATOM 718 N N . ALA A 1 91 ? -15.066 -5.742 10.395 1.00 96.69 91 ALA A N 1
ATOM 719 C CA . ALA A 1 91 ? -14.965 -5.634 8.941 1.00 96.69 91 ALA A CA 1
ATOM 720 C C . ALA A 1 91 ? -15.618 -4.366 8.371 1.00 96.69 91 ALA A C 1
ATOM 722 O O . ALA A 1 91 ? -15.002 -3.693 7.557 1.00 96.69 91 ALA A O 1
ATOM 723 N N . GLY A 1 92 ? -16.827 -4.011 8.821 1.00 96.56 92 GLY A N 1
ATOM 724 C CA . GLY A 1 92 ? -17.522 -2.816 8.328 1.00 96.56 92 GLY A CA 1
ATOM 725 C C . GLY A 1 92 ? -16.752 -1.527 8.618 1.00 96.56 92 GLY A C 1
ATOM 726 O O . GLY A 1 92 ? -16.554 -0.712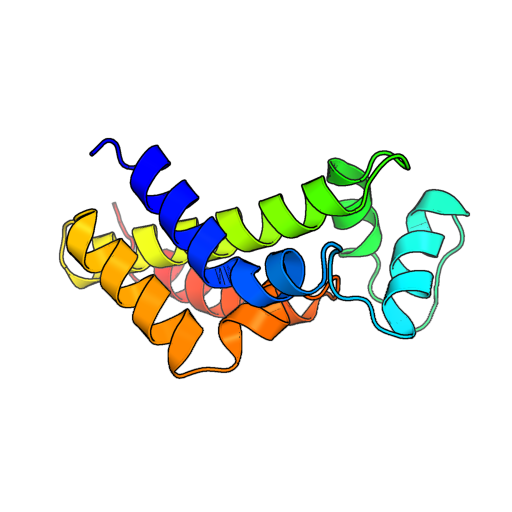 7.726 1.00 96.56 92 GLY A O 1
ATOM 727 N N . TRP A 1 93 ? -16.241 -1.389 9.843 1.00 96.62 93 TRP A N 1
ATOM 728 C CA . TRP A 1 93 ? -15.436 -0.235 10.235 1.00 96.62 93 TRP A CA 1
ATOM 729 C C . TRP A 1 93 ? -14.087 -0.181 9.511 1.00 96.62 93 TRP A C 1
ATOM 731 O O . TRP A 1 93 ? -13.642 0.900 9.142 1.00 96.62 93 TRP A O 1
ATOM 741 N N . HIS A 1 94 ? -13.464 -1.336 9.258 1.00 97.94 94 HIS A N 1
ATOM 742 C CA . HIS A 1 94 ? -12.229 -1.418 8.474 1.00 97.94 94 HIS A CA 1
ATOM 743 C C . HIS A 1 94 ? -12.427 -0.951 7.033 1.00 97.94 94 HIS A C 1
ATOM 745 O O . HIS A 1 94 ? -11.655 -0.148 6.514 1.00 97.94 94 HIS A O 1
ATOM 751 N N . LEU A 1 95 ? -13.486 -1.443 6.384 1.00 98.44 95 LEU A N 1
ATOM 752 C CA . LEU A 1 95 ? -13.818 -1.062 5.014 1.00 98.44 95 LEU A CA 1
ATOM 753 C C . LEU A 1 95 ? -14.203 0.415 4.930 1.00 98.44 95 LEU A C 1
ATOM 755 O O . LEU A 1 95 ? -13.784 1.084 3.992 1.00 98.44 95 LEU A O 1
ATOM 759 N N . LEU A 1 96 ? -14.929 0.939 5.924 1.00 98.06 96 LEU A N 1
ATOM 760 C CA . LEU A 1 96 ? -15.246 2.363 6.007 1.00 98.06 96 LEU A CA 1
ATOM 761 C C . LEU A 1 96 ? -13.979 3.217 6.153 1.00 98.06 96 LEU A C 1
ATOM 763 O O . LEU A 1 96 ? -13.842 4.217 5.454 1.00 98.06 96 LEU A O 1
ATOM 767 N N . LEU A 1 97 ? -13.036 2.803 7.006 1.00 98.19 97 LEU A N 1
ATOM 768 C CA . LEU A 1 97 ? -11.738 3.463 7.147 1.00 98.19 97 LEU A CA 1
ATOM 769 C C . LEU A 1 97 ? -10.966 3.452 5.821 1.00 98.19 97 LEU A C 1
ATOM 771 O O . LEU A 1 97 ? -10.523 4.503 5.366 1.00 98.19 97 LEU A O 1
ATOM 775 N N . CYS A 1 98 ? -10.841 2.291 5.173 1.00 98.56 98 CYS A N 1
ATOM 776 C CA . CYS A 1 98 ? -10.145 2.173 3.889 1.00 98.56 98 CYS A CA 1
ATOM 777 C C . CYS A 1 98 ? -10.823 3.005 2.792 1.00 98.56 98 CYS A C 1
ATOM 779 O O . CYS A 1 98 ? -10.128 3.650 2.017 1.00 98.56 98 CYS A O 1
ATOM 781 N N . ALA A 1 99 ? -12.158 3.034 2.744 1.00 98.62 99 ALA A N 1
ATOM 782 C CA . ALA A 1 99 ? -12.914 3.858 1.803 1.00 98.62 99 ALA A CA 1
ATOM 783 C C . ALA A 1 99 ? -12.698 5.356 2.061 1.00 98.62 99 ALA A C 1
ATOM 785 O O . ALA A 1 99 ? -12.466 6.112 1.120 1.00 98.62 99 ALA A O 1
ATOM 786 N N . GLY A 1 100 ? -12.710 5.781 3.329 1.00 98.62 100 GLY A N 1
ATOM 787 C CA . GLY A 1 100 ? -12.401 7.156 3.717 1.00 98.62 100 GLY A CA 1
ATOM 788 C C . GLY A 1 100 ? -10.985 7.558 3.306 1.00 98.62 100 GLY A C 1
ATOM 789 O O . GLY A 1 100 ? -10.804 8.588 2.665 1.00 98.62 100 GLY A O 1
ATOM 790 N N . LEU A 1 101 ? -9.986 6.714 3.581 1.00 98.50 101 LEU A N 1
ATOM 791 C CA . LEU A 1 101 ? -8.605 6.945 3.143 1.00 98.50 101 LEU A CA 1
ATOM 792 C C . LEU A 1 101 ? -8.482 6.980 1.612 1.00 98.50 101 LEU A C 1
ATOM 794 O O . LEU A 1 101 ? -7.788 7.842 1.077 1.00 98.50 101 LEU A O 1
ATOM 798 N N . ALA A 1 102 ? -9.174 6.081 0.910 1.00 98.44 102 ALA A N 1
ATOM 799 C CA . ALA A 1 102 ? -9.176 6.004 -0.548 1.00 98.44 102 ALA A CA 1
ATOM 800 C C . ALA A 1 102 ? -9.826 7.224 -1.224 1.00 98.44 102 ALA A C 1
ATOM 802 O O . ALA A 1 102 ? -9.415 7.594 -2.322 1.00 98.44 102 ALA A O 1
ATOM 803 N N . ALA A 1 103 ? -10.831 7.838 -0.598 1.00 98.31 103 ALA A N 1
ATOM 804 C CA . ALA A 1 103 ? -11.554 8.974 -1.169 1.00 98.31 103 ALA A CA 1
ATOM 805 C C . ALA A 1 103 ? -10.995 10.336 -0.732 1.00 98.31 103 ALA A C 1
ATOM 807 O O . ALA A 1 103 ? -11.068 11.299 -1.490 1.00 98.31 103 ALA A O 1
ATOM 808 N N . LEU A 1 104 ? -10.467 10.430 0.492 1.00 98.38 104 LEU A N 1
ATOM 809 C CA . LEU A 1 104 ? -10.178 11.712 1.144 1.00 98.38 104 LEU A CA 1
ATOM 810 C C . LEU A 1 104 ? -8.681 11.988 1.328 1.00 98.38 104 LEU A C 1
ATOM 812 O O . LEU A 1 104 ? -8.322 13.019 1.893 1.00 98.38 104 LEU A O 1
ATOM 816 N N . THR A 1 105 ? -7.794 11.085 0.899 1.00 98.00 105 THR A N 1
ATOM 817 C CA . THR A 1 105 ? -6.344 11.237 1.108 1.00 98.00 105 THR A CA 1
ATOM 818 C C . THR A 1 105 ? -5.527 10.821 -0.113 1.00 98.00 105 THR A C 1
ATOM 820 O O . THR A 1 105 ? -6.048 10.273 -1.082 1.00 98.00 105 THR A O 1
ATOM 823 N N . ALA A 1 106 ? -4.210 11.039 -0.042 1.00 97.50 106 ALA A N 1
ATOM 824 C CA . ALA A 1 106 ? -3.268 10.577 -1.057 1.00 97.50 106 ALA A CA 1
ATOM 825 C C . ALA A 1 106 ? -2.894 9.083 -0.932 1.00 97.50 106 ALA A C 1
ATOM 827 O O . ALA A 1 106 ? -2.211 8.553 -1.808 1.00 97.50 106 ALA A O 1
ATOM 828 N N . ALA A 1 107 ? -3.345 8.388 0.122 1.00 97.94 107 ALA A N 1
ATOM 829 C CA . ALA A 1 107 ? -3.003 6.990 0.393 1.00 97.94 107 ALA A CA 1
ATOM 830 C C . ALA A 1 107 ? -3.147 6.037 -0.811 1.00 97.94 107 ALA A C 1
ATOM 832 O O . ALA A 1 107 ? -2.216 5.261 -1.038 1.00 97.94 107 ALA A O 1
ATOM 833 N N . PRO A 1 108 ? -4.234 6.070 -1.613 1.00 98.31 108 PRO A N 1
ATOM 834 C CA . PRO A 1 108 ? -4.384 5.109 -2.700 1.00 98.31 108 PRO A CA 1
ATOM 835 C C . PRO A 1 108 ? -3.386 5.322 -3.846 1.00 98.31 108 PRO A C 1
ATOM 837 O O . PRO A 1 108 ? -3.014 4.366 -4.529 1.00 98.31 108 PRO A O 1
ATOM 840 N N . TRP A 1 109 ? -2.907 6.555 -4.043 1.00 98.19 109 TRP A N 1
ATOM 841 C CA . TRP A 1 109 ? -1.891 6.872 -5.047 1.00 98.19 109 TRP A CA 1
ATOM 842 C C . TRP A 1 109 ? -0.539 6.288 -4.651 1.00 98.19 109 TRP A C 1
ATOM 844 O O . TRP A 1 109 ? 0.085 5.611 -5.461 1.00 98.19 109 TRP A O 1
ATOM 854 N N . PHE A 1 110 ? -0.137 6.457 -3.386 1.00 97.75 110 PHE A N 1
ATOM 855 C CA . PHE A 1 110 ? 1.088 5.852 -2.854 1.00 97.75 110 PHE A CA 1
ATOM 856 C C . PHE A 1 110 ? 1.011 4.324 -2.794 1.00 97.75 110 PHE A C 1
ATOM 858 O O . PHE A 1 110 ? 1.992 3.656 -3.100 1.00 97.75 110 PHE A O 1
ATOM 865 N N . ALA A 1 111 ? -0.145 3.753 -2.442 1.00 98.06 111 ALA A N 1
ATOM 866 C CA . ALA A 1 111 ? -0.331 2.301 -2.424 1.00 98.06 111 ALA A CA 1
ATOM 867 C C . ALA A 1 111 ? -0.282 1.684 -3.831 1.00 98.06 111 ALA A C 1
ATOM 869 O O . ALA A 1 111 ? 0.169 0.553 -3.990 1.00 98.06 111 ALA A O 1
ATOM 870 N N . SER A 1 112 ? -0.738 2.428 -4.843 1.00 98.44 112 SER A N 1
ATOM 871 C CA . SER A 1 112 ? -0.730 2.001 -6.247 1.00 98.44 112 SER A CA 1
ATOM 872 C C . SER A 1 112 ? 0.602 2.243 -6.956 1.00 98.44 112 SER A C 1
ATOM 874 O O . SER A 1 112 ? 0.801 1.717 -8.052 1.00 98.44 112 SER A O 1
ATOM 876 N N . LEU A 1 113 ? 1.483 3.059 -6.372 1.00 98.38 113 LEU A N 1
ATOM 877 C CA . LEU A 1 113 ? 2.771 3.443 -6.931 1.00 98.38 113 LEU A CA 1
ATOM 878 C C . LEU A 1 113 ? 3.868 2.466 -6.506 1.00 98.38 113 LEU A C 1
ATOM 880 O O . LEU A 1 113 ? 4.113 2.239 -5.319 1.00 98.38 113 LEU A O 1
ATOM 884 N N . LEU A 1 114 ? 4.585 1.932 -7.495 1.00 97.94 114 LEU A N 1
ATOM 885 C CA . LEU A 1 114 ? 5.746 1.074 -7.270 1.00 97.94 114 LEU A CA 1
ATOM 886 C C . LEU A 1 114 ? 6.982 1.900 -6.921 1.00 97.94 114 LEU A C 1
ATOM 888 O O . LEU A 1 114 ? 7.945 1.995 -7.691 1.00 97.94 114 LEU A O 1
ATOM 892 N N . MET A 1 115 ? 6.920 2.505 -5.739 1.00 97.25 115 MET A N 1
ATOM 893 C CA . MET A 1 115 ? 7.998 3.232 -5.093 1.00 97.25 115 MET A CA 1
ATOM 894 C C . MET A 1 115 ? 8.068 2.922 -3.584 1.00 97.25 115 MET A C 1
ATOM 896 O O . MET A 1 115 ? 7.075 2.489 -2.984 1.00 97.25 115 MET A O 1
ATOM 900 N N . PRO A 1 116 ? 9.244 3.107 -2.950 1.00 96.19 116 PRO A N 1
ATOM 901 C CA . PRO A 1 116 ? 9.444 2.834 -1.526 1.00 96.19 116 PRO A CA 1
ATOM 902 C C . PRO A 1 116 ? 8.663 3.766 -0.595 1.00 96.19 116 PRO A C 1
ATOM 904 O O . PRO A 1 116 ? 8.610 3.501 0.602 1.00 96.19 116 PRO A O 1
ATOM 907 N N . ASP A 1 117 ? 8.043 4.826 -1.104 1.00 95.81 117 ASP A N 1
ATOM 908 C CA . ASP A 1 117 ? 7.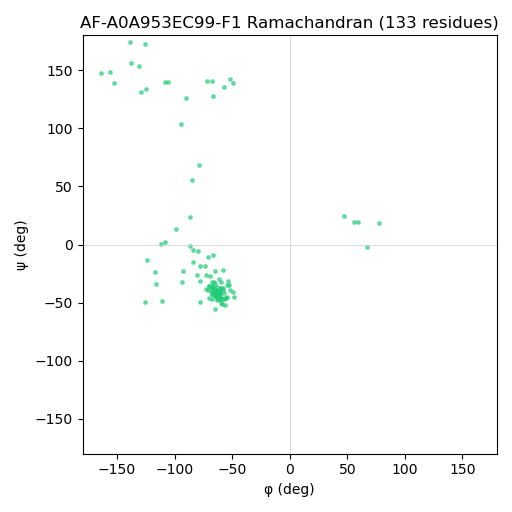282 5.821 -0.346 1.00 95.81 117 ASP A CA 1
ATOM 909 C C . ASP A 1 117 ? 6.199 5.191 0.539 1.00 95.81 117 ASP A C 1
ATOM 911 O O . ASP A 1 117 ? 5.951 5.675 1.639 1.00 95.81 117 ASP A O 1
ATOM 915 N N . ILE A 1 118 ? 5.610 4.060 0.121 1.00 95.81 118 ILE A N 1
ATOM 916 C CA . ILE A 1 118 ? 4.628 3.314 0.926 1.00 95.81 118 ILE A CA 1
ATOM 917 C C . ILE A 1 118 ? 5.222 2.730 2.220 1.00 95.81 118 ILE A C 1
ATOM 919 O O . ILE A 1 118 ? 4.494 2.461 3.177 1.00 95.81 118 ILE A O 1
ATOM 923 N N . LEU A 1 119 ? 6.544 2.535 2.270 1.00 95.25 119 LEU A N 1
ATOM 924 C CA . LEU A 1 119 ? 7.236 2.000 3.440 1.00 95.25 119 LEU A CA 1
ATOM 925 C C . LEU A 1 119 ? 7.296 3.023 4.577 1.00 95.25 119 LEU A C 1
ATOM 927 O O . LEU A 1 119 ? 7.341 2.619 5.734 1.00 95.25 119 LEU A O 1
ATOM 931 N N . ALA A 1 120 ? 7.244 4.325 4.281 1.00 96.00 120 ALA A N 1
ATOM 932 C CA . ALA A 1 120 ? 7.241 5.369 5.303 1.00 96.00 120 ALA A CA 1
ATOM 933 C C . ALA A 1 120 ? 5.981 5.327 6.196 1.00 96.00 120 ALA A C 1
ATOM 935 O O . ALA A 1 120 ? 6.130 5.172 7.411 1.00 96.00 120 ALA A O 1
ATOM 936 N N . PRO A 1 121 ? 4.738 5.386 5.668 1.00 96.44 121 PRO A N 1
ATOM 937 C CA . PRO A 1 121 ? 3.553 5.215 6.501 1.00 96.44 121 PRO A CA 1
ATOM 938 C C . PRO A 1 121 ? 3.475 3.803 7.090 1.00 96.44 121 PRO A C 1
ATOM 940 O O . PRO A 1 121 ? 3.059 3.660 8.236 1.00 96.44 121 PRO A O 1
ATOM 943 N N . ALA A 1 122 ? 3.925 2.762 6.375 1.00 97.31 122 ALA A N 1
ATOM 944 C CA . ALA A 1 122 ? 3.969 1.410 6.932 1.00 97.31 122 ALA A CA 1
ATOM 945 C C . ALA A 1 122 ? 4.872 1.3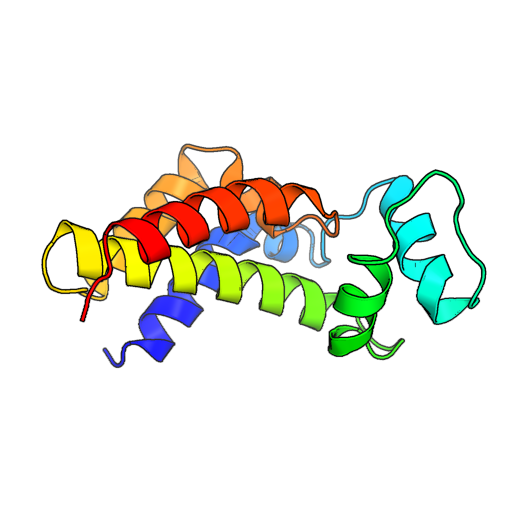22 8.174 1.00 97.31 122 ALA A C 1
ATOM 947 O O . ALA A 1 122 ? 4.480 0.710 9.165 1.00 97.31 122 ALA A O 1
ATOM 948 N N . LEU A 1 123 ? 6.037 1.979 8.156 1.00 97.19 123 LEU A N 1
ATOM 949 C CA . LEU A 1 123 ? 6.941 2.070 9.300 1.00 97.19 123 LEU A CA 1
ATOM 950 C C . LEU A 1 123 ? 6.286 2.808 10.471 1.00 97.19 123 LEU A C 1
ATOM 952 O O . LEU A 1 123 ? 6.354 2.326 11.596 1.00 97.19 123 LEU A O 1
ATOM 956 N N . VAL A 1 124 ? 5.615 3.936 10.220 1.00 98.06 124 VAL A N 1
ATOM 957 C CA . VAL A 1 124 ? 4.901 4.684 11.271 1.00 98.06 124 VAL A CA 1
ATOM 958 C C . VAL A 1 124 ? 3.818 3.820 11.924 1.00 98.06 124 VAL A C 1
ATOM 960 O O . VAL A 1 124 ? 3.742 3.753 13.152 1.00 98.06 124 VAL A O 1
ATOM 963 N N . LEU A 1 125 ? 3.016 3.110 11.123 1.00 98.00 125 LEU A N 1
ATOM 964 C CA . LEU A 1 125 ? 1.999 2.190 11.638 1.00 98.00 125 LEU A CA 1
ATOM 965 C C . LEU A 1 125 ? 2.639 1.021 12.399 1.00 98.00 125 LEU A C 1
ATOM 967 O O . LEU A 1 125 ? 2.158 0.659 13.467 1.00 98.00 125 LEU A O 1
ATOM 971 N N . ALA A 1 126 ? 3.739 0.456 11.898 1.00 97.81 126 ALA A N 1
ATOM 972 C CA . ALA A 1 126 ? 4.454 -0.626 12.568 1.00 97.81 126 ALA A CA 1
ATOM 973 C C . ALA A 1 126 ? 5.041 -0.187 13.919 1.00 97.81 126 ALA A C 1
ATOM 975 O O . ALA A 1 126 ? 4.921 -0.921 14.895 1.00 97.81 126 ALA A O 1
ATOM 976 N N . LEU A 1 127 ? 5.615 1.017 14.010 1.00 98.19 127 LEU A N 1
ATOM 977 C CA . LEU A 1 127 ? 6.111 1.577 15.270 1.00 98.19 127 LEU A CA 1
ATOM 978 C C . LEU A 1 127 ? 4.978 1.806 16.273 1.00 98.19 127 LEU A C 1
ATOM 980 O O . LEU A 1 127 ? 5.128 1.471 17.445 1.00 98.19 127 LEU A O 1
ATOM 984 N N . PHE A 1 128 ? 3.829 2.316 15.817 1.00 97.94 128 PHE A N 1
ATOM 985 C CA . PHE A 1 128 ? 2.638 2.419 16.659 1.00 97.94 128 PHE A CA 1
ATOM 986 C C . PHE A 1 128 ? 2.207 1.040 17.182 1.00 97.94 128 PHE A C 1
ATOM 988 O O . PHE A 1 128 ? 1.971 0.872 18.375 1.00 97.94 128 PHE A O 1
ATOM 995 N N . LEU A 1 129 ? 2.150 0.033 16.309 1.00 97.31 129 LEU A N 1
ATOM 996 C CA . LEU A 1 129 ? 1.776 -1.326 16.697 1.00 97.31 129 LEU A CA 1
ATOM 997 C C . LEU A 1 129 ? 2.772 -1.952 17.677 1.00 97.31 129 LEU A C 1
ATOM 999 O O . LEU A 1 129 ? 2.345 -2.606 18.617 1.00 97.31 129 LEU A O 1
ATOM 1003 N N . LEU A 1 130 ? 4.073 -1.727 17.503 1.00 96.94 130 LEU A N 1
ATOM 1004 C CA . LEU A 1 130 ? 5.091 -2.201 18.443 1.00 96.94 130 LEU A CA 1
ATOM 1005 C C . LEU A 1 130 ? 5.000 -1.498 19.804 1.00 96.94 130 LEU A C 1
ATOM 1007 O O . LEU A 1 130 ? 5.226 -2.131 20.829 1.00 96.94 130 LEU A O 1
ATOM 1011 N N . GLY A 1 131 ? 4.672 -0.204 19.823 1.00 96.69 131 GLY A N 1
ATOM 1012 C CA . GLY A 1 131 ? 4.575 0.576 21.059 1.00 96.69 131 GLY A CA 1
ATOM 1013 C C . GLY A 1 131 ? 3.288 0.344 21.856 1.00 96.69 131 GLY A C 1
ATOM 1014 O O . GLY A 1 131 ? 3.311 0.445 23.079 1.00 96.69 131 GLY A O 1
ATOM 1015 N N . PHE A 1 132 ? 2.174 0.042 21.181 1.00 95.31 132 PHE A N 1
ATOM 1016 C CA . PHE A 1 132 ? 0.841 -0.010 21.803 1.00 95.31 132 PHE A CA 1
ATOM 1017 C C . PHE A 1 132 ? 0.109 -1.340 21.629 1.00 95.31 132 PHE A C 1
ATOM 1019 O O . PHE A 1 132 ? -0.898 -1.567 22.292 1.00 95.31 132 PHE A O 1
ATOM 1026 N N . GLY A 1 133 ? 0.579 -2.216 20.744 1.00 88.12 133 GLY A N 1
ATOM 1027 C CA . GLY A 1 133 ? -0.045 -3.505 20.454 1.00 88.12 133 GLY A CA 1
ATOM 1028 C C . GLY A 1 133 ? 0.398 -4.638 21.370 1.00 88.12 133 GLY A C 1
ATOM 1029 O O . GLY A 1 133 ? 0.327 -5.780 20.930 1.00 88.12 133 GLY A O 1
ATOM 1030 N N . GLY A 1 134 ? 0.876 -4.321 22.582 1.00 77.62 134 GLY A N 1
ATOM 1031 C CA . GLY A 1 134 ? 1.241 -5.317 23.591 1.00 77.62 134 GLY A CA 1
ATOM 1032 C C . GLY A 1 134 ? 0.130 -6.353 23.773 1.00 77.62 134 GLY A C 1
ATOM 1033 O O . GLY A 1 134 ? -1.045 -5.990 23.711 1.00 77.62 134 GLY A O 1
ATOM 1034 N N . ASP A 1 135 ? 0.550 -7.613 23.917 1.00 59.44 135 ASP A N 1
ATOM 1035 C CA . ASP A 1 135 ? -0.293 -8.820 23.908 1.00 59.44 135 ASP A CA 1
ATOM 1036 C C . ASP A 1 135 ? -1.599 -8.705 24.716 1.00 59.44 135 ASP A C 1
ATOM 1038 O O . ASP A 1 135 ? -1.548 -8.286 25.899 1.00 59.44 135 ASP A O 1
#

Nearest PDB structures (foldseek):
  5ze6-assembly2_B  TM=1.891E-01  e=3.924E+00  Escherichia coli K-12

Sequence (135 aa):
MRAGAAIAGGAALLLWPALLNRYPLVFSDTGAFLAQTVMGWPVWDKPFIYGPLLHAFHWRVSLWLPVLAQGVLLSWLLWLVQRVVWGRAAAGWHLLLCAGLAALTAAPWFASLLMPDILAPALVLALFLLGFGGD

Radius of gyration: 15.54 Å; Cα contacts (8 Å, |Δi|>4): 170; chains: 1; bounding box: 42×25×40 Å

Mean predicted aligned error: 3.34 Å

Foldseek 3Di:
DPPLVLLLLLLCLLQVVCVVVVHQAEDPCLVVLCCCPVVVDDPPVDDVPLSVLQCVQCVVPGSVRSLSVLSSLVLVLLQLVCCQVVVDGDSVVSNVVSNCCSPPHCRSVVSSYSDCPSVVVSVVSVVVCVVRVDD

Solvent-accessible surface area (backbone atoms only — not comparable to full-atom values): 7206 Å² total; per-residue (Å²): 130,59,69,68,59,35,26,50,51,16,12,55,46,23,27,44,56,16,61,74,64,74,43,61,38,74,53,87,63,33,57,55,35,47,33,38,60,74,74,61,47,89,49,90,94,51,78,92,53,54,19,59,56,39,46,78,44,20,73,92,76,43,63,57,49,34,36,50,51,47,17,37,51,52,27,42,51,51,44,51,48,40,24,54,78,65,78,49,68,51,53,70,60,46,37,50,50,28,47,48,40,39,73,75,48,67,56,14,57,42,32,13,30,58,56,67,70,45,52,56,62,49,48,54,52,48,51,49,42,70,74,64,48,70,131

pLDDT: mean 95.34, std 5.81, range [59.41, 98.75]

Secondary structure (DSSP, 8-state):
--HHHHHHHHHHHHTHHHHHHTS-B--TTHHHHHHHHHT----TTS-TTHHHHHHHHHTTT-SHHHHHHHHHHHHHHHHHHHHHHHSS--HHHHHHHHHHHHHHSSHHHHHHB-SGGGHHHHHHHHHHHHHH---